Protein AF-G4RKA8-F1 (afdb_monomer_lite)

Radius of gyration: 19.72 Å; chains: 1; bounding box: 40×29×60 Å

Secondary structure (DSSP, 8-state):
--HHHHHHHHHHHHHHHHTT-GGGS-HHHHHHHHHHHHHHHTT-----HHHHHHHHHHHHHHHHHHS-HHHHHHHHHHHHHHHTT----HHHHHHHHHHHHHS-GGGHHHHHHHHHHHHS------

Sequence (126 aa):
MSLAVGLRLVALRARALRLGVWRFVSPTARALIEATILFLRRGGRIKSQTLLAALESAVKEVLQLVAPLRLKAIALGRAVARERGVEVDEERALALGLQILNTPRRWRAIEIGAVLLSIWPLSGKL

Organism: Thermoproteus tenax (strain ATCC 35583 / DSM 2078 / JCM 9277 / NBRC 100435 / Kra 1) (NCBI:txid768679)

Foldseek 3Di:
DQPVVLVVLVVLCVLCVVVVNLVVQDPQLNVLSVVSNVQSVVVHDDPDPVSVVSNVVSSVSSCVSNPPLQVQQLVQLVVVCVVVVHDDDSVLSSVLSVCCVPDDPVCCVPVSVVSCCVVDPPPPDD

pLDDT: mean 85.64, std 13.38, range [38.62, 97.44]

Structure (mmCIF, N/CA/C/O backbone):
data_AF-G4RKA8-F1
#
_entry.id   AF-G4RKA8-F1
#
loop_
_atom_site.group_PDB
_atom_site.id
_atom_site.type_symbol
_atom_site.label_atom_id
_atom_site.label_alt_id
_atom_site.label_comp_id
_atom_site.label_asym_id
_atom_site.label_entity_id
_atom_site.label_seq_id
_atom_site.pdbx_PDB_ins_code
_atom_site.Cartn_x
_atom_site.Cartn_y
_atom_site.Cartn_z
_atom_site.occupancy
_atom_site.B_iso_or_equiv
_atom_site.auth_seq_id
_atom_site.auth_comp_id
_atom_site.auth_asym_id
_atom_site.auth_atom_id
_atom_site.pdbx_PDB_model_num
ATOM 1 N N . MET A 1 1 ? -15.966 13.147 9.714 1.00 55.41 1 MET A N 1
ATOM 2 C CA . MET A 1 1 ? -15.566 12.104 8.738 1.00 55.41 1 MET A CA 1
ATOM 3 C C . MET A 1 1 ? -15.172 10.777 9.425 1.00 55.41 1 MET A C 1
ATOM 5 O O . MET A 1 1 ? -14.038 10.354 9.265 1.00 55.41 1 MET A O 1
ATOM 9 N N . SER A 1 2 ? -16.033 10.095 10.203 1.00 59.47 2 SER A N 1
ATOM 10 C CA . SER A 1 2 ? -15.550 8.963 11.042 1.00 59.47 2 SER A CA 1
ATOM 11 C C . SER A 1 2 ? -15.896 7.549 10.552 1.00 59.47 2 SER A C 1
ATOM 13 O O . SER A 1 2 ? -15.001 6.712 10.485 1.00 59.47 2 SER A O 1
ATOM 15 N N . LEU A 1 3 ? -17.140 7.255 10.156 1.00 61.84 3 LEU A N 1
ATOM 16 C CA . LEU A 1 3 ? -17.544 5.866 9.861 1.00 61.84 3 LEU A CA 1
ATOM 17 C C . LEU A 1 3 ? -17.048 5.346 8.503 1.00 61.84 3 LEU A C 1
ATOM 19 O O . LEU A 1 3 ? -16.524 4.237 8.417 1.00 61.84 3 LEU A O 1
ATOM 23 N N . ALA A 1 4 ? -17.138 6.165 7.450 1.00 72.88 4 ALA A N 1
ATOM 24 C CA . ALA A 1 4 ?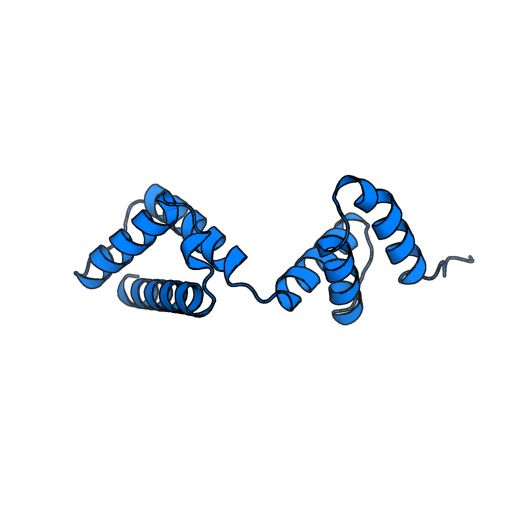 -16.685 5.781 6.110 1.00 72.88 4 ALA A CA 1
ATOM 25 C C . ALA A 1 4 ? -15.171 5.496 6.058 1.00 72.88 4 ALA A C 1
ATOM 27 O O . ALA A 1 4 ? -14.727 4.594 5.352 1.00 72.88 4 ALA A O 1
ATOM 28 N N . VAL A 1 5 ? -14.376 6.234 6.840 1.00 76.19 5 VAL A N 1
ATOM 29 C CA . VAL A 1 5 ? -12.927 6.012 6.961 1.00 76.19 5 VAL A CA 1
ATOM 30 C C . VAL A 1 5 ? -12.644 4.705 7.705 1.00 76.19 5 VAL A C 1
ATOM 32 O O . VAL A 1 5 ? -11.836 3.906 7.239 1.00 76.19 5 VAL A O 1
ATOM 35 N N . GLY A 1 6 ? -13.362 4.434 8.801 1.00 78.12 6 GLY A N 1
ATOM 36 C CA . GLY A 1 6 ? -13.236 3.176 9.542 1.00 78.12 6 GLY A CA 1
ATOM 37 C C . GLY A 1 6 ? -13.538 1.946 8.680 1.00 78.12 6 GLY A C 1
ATOM 38 O O . GLY A 1 6 ? -12.761 0.994 8.673 1.00 78.12 6 GLY A O 1
ATOM 39 N N . LEU A 1 7 ? -14.611 1.989 7.884 1.00 83.12 7 LEU A N 1
ATOM 40 C CA . LEU A 1 7 ? -14.976 0.913 6.951 1.00 83.12 7 LEU A CA 1
ATOM 41 C C . LEU A 1 7 ? -13.901 0.678 5.878 1.00 83.12 7 LEU A C 1
ATOM 43 O O . LEU A 1 7 ? -13.564 -0.470 5.583 1.00 83.12 7 LEU A O 1
ATOM 47 N N . ARG A 1 8 ? -13.306 1.749 5.340 1.00 90.44 8 ARG A N 1
ATOM 48 C CA . ARG A 1 8 ? -12.208 1.657 4.361 1.00 90.44 8 ARG A CA 1
ATOM 49 C C . ARG A 1 8 ? -10.958 1.008 4.955 1.00 90.44 8 ARG A C 1
ATOM 51 O O . ARG A 1 8 ? -10.359 0.156 4.303 1.00 90.44 8 ARG A O 1
ATOM 58 N N . LEU A 1 9 ? -10.591 1.353 6.190 1.00 93.00 9 LEU A N 1
ATOM 59 C CA . LEU A 1 9 ? -9.449 0.743 6.881 1.00 93.00 9 LEU A CA 1
ATOM 60 C C . LEU A 1 9 ? -9.675 -0.749 7.15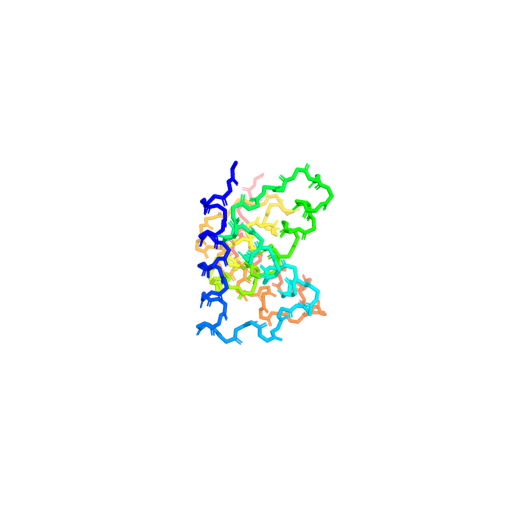5 1.00 93.00 9 LEU A C 1
ATOM 62 O O . LEU A 1 9 ? -8.775 -1.558 6.929 1.00 93.00 9 LEU A O 1
ATOM 66 N N . VAL A 1 10 ? -10.887 -1.130 7.570 1.00 95.12 10 VAL A N 1
ATOM 67 C CA . VAL A 1 10 ? -11.263 -2.541 7.755 1.00 95.12 10 VAL A CA 1
ATOM 68 C C . VAL A 1 10 ? -11.148 -3.314 6.438 1.00 95.12 10 VAL A C 1
ATOM 70 O O . VAL A 1 10 ? -10.557 -4.394 6.413 1.00 95.12 10 VAL A O 1
ATOM 73 N N . ALA A 1 11 ? -11.651 -2.757 5.333 1.00 94.44 11 ALA A N 1
ATOM 74 C CA . ALA A 1 11 ? -11.561 -3.384 4.015 1.00 94.44 11 ALA A CA 1
ATOM 75 C C . ALA A 1 11 ? -10.108 -3.522 3.526 1.00 94.44 11 ALA A C 1
ATOM 77 O O . ALA A 1 11 ? -9.731 -4.572 2.996 1.00 94.44 11 ALA A O 1
ATOM 78 N N . LEU A 1 12 ? -9.281 -2.493 3.739 1.00 94.38 12 LEU A N 1
ATOM 79 C CA . LEU A 1 12 ? -7.858 -2.510 3.402 1.00 94.38 12 LEU A CA 1
ATOM 80 C C . LEU A 1 12 ? -7.118 -3.608 4.175 1.00 94.38 12 LEU A C 1
ATOM 82 O O . LEU A 1 12 ? -6.415 -4.417 3.566 1.00 94.38 12 LEU A O 1
ATOM 86 N N . ARG A 1 13 ? -7.344 -3.695 5.493 1.00 95.62 13 ARG A N 1
ATOM 87 C CA . ARG A 1 13 ? -6.795 -4.754 6.350 1.00 95.62 13 ARG A CA 1
ATOM 88 C C . ARG A 1 13 ? -7.229 -6.140 5.869 1.00 95.62 13 ARG A C 1
ATOM 90 O O . ARG A 1 13 ? -6.386 -7.010 5.669 1.00 95.62 13 ARG A O 1
ATOM 97 N N . ALA A 1 14 ? -8.525 -6.349 5.635 1.00 95.56 14 ALA A N 1
ATOM 98 C CA . ALA A 1 14 ? -9.051 -7.634 5.172 1.00 95.56 14 ALA A CA 1
ATOM 99 C C . ALA A 1 14 ? -8.447 -8.056 3.823 1.00 95.56 14 ALA A C 1
ATOM 101 O O . ALA A 1 14 ? -8.135 -9.227 3.606 1.00 95.56 14 ALA A O 1
ATOM 102 N N . ARG A 1 15 ? -8.243 -7.106 2.905 1.00 93.81 15 ARG A N 1
ATOM 103 C CA . ARG A 1 15 ? -7.582 -7.370 1.623 1.00 93.81 15 ARG A CA 1
ATOM 104 C C . ARG A 1 15 ? -6.111 -7.749 1.805 1.00 93.81 15 ARG A C 1
ATOM 106 O O . ARG A 1 15 ? -5.675 -8.723 1.201 1.00 93.81 15 ARG A O 1
ATOM 113 N N . ALA A 1 16 ? -5.373 -7.036 2.651 1.00 94.69 16 ALA A N 1
ATOM 114 C CA . ALA A 1 16 ? -3.977 -7.355 2.944 1.00 94.69 16 ALA A CA 1
ATOM 115 C C . ALA A 1 16 ? -3.807 -8.739 3.593 1.00 94.69 16 ALA A C 1
ATOM 117 O O . ALA A 1 16 ? -2.864 -9.459 3.264 1.00 94.69 16 ALA A O 1
ATOM 118 N N . LEU A 1 17 ? -4.736 -9.132 4.470 1.00 95.56 17 LEU A N 1
ATOM 119 C CA . LEU A 1 17 ? -4.771 -10.469 5.068 1.00 95.56 17 LEU A CA 1
ATOM 120 C C . LEU A 1 17 ? -5.050 -11.554 4.022 1.00 95.56 17 LEU A C 1
ATOM 122 O O . LEU A 1 17 ? -4.310 -12.530 3.965 1.00 95.56 17 LEU A O 1
ATOM 126 N N . ARG A 1 18 ? -6.049 -11.362 3.148 1.00 95.06 18 ARG A N 1
ATOM 127 C CA . ARG A 1 18 ? -6.373 -12.322 2.073 1.00 95.06 18 ARG A CA 1
ATOM 128 C C . ARG A 1 18 ? -5.222 -12.549 1.098 1.00 95.06 18 ARG A C 1
ATOM 130 O O . ARG A 1 18 ? -5.051 -13.655 0.610 1.00 95.06 18 ARG A O 1
ATOM 137 N N . LEU A 1 19 ? -4.436 -11.511 0.823 1.00 91.38 19 LEU A N 1
ATOM 138 C CA . LEU A 1 19 ? -3.258 -11.609 -0.040 1.00 91.38 19 LEU A CA 1
ATOM 139 C C . LEU A 1 19 ? -2.012 -12.132 0.697 1.00 91.38 19 LEU A C 1
ATOM 141 O O . LEU A 1 19 ? -0.952 -12.242 0.090 1.00 91.38 19 LEU A O 1
ATOM 145 N N . GLY A 1 20 ? -2.095 -12.401 2.006 1.00 91.31 20 GLY A N 1
ATOM 146 C CA . GLY A 1 20 ? -0.955 -12.841 2.815 1.00 91.31 20 GLY A CA 1
ATOM 147 C C . GLY A 1 20 ? 0.143 -11.784 2.978 1.00 91.31 20 GLY A C 1
ATOM 148 O O . GLY A 1 20 ? 1.233 -12.094 3.460 1.00 91.31 20 GLY A O 1
ATOM 149 N N . VAL A 1 21 ? -0.123 -10.530 2.595 1.00 94.12 21 VAL A N 1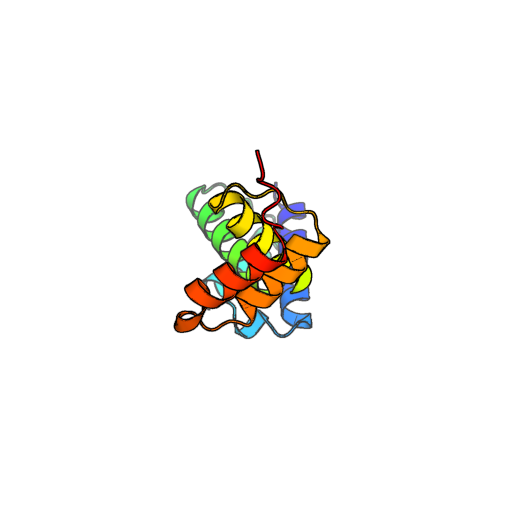
ATOM 150 C CA . VAL A 1 21 ? 0.872 -9.448 2.614 1.00 94.12 21 VAL A CA 1
ATOM 151 C C . VAL A 1 21 ? 0.906 -8.684 3.932 1.00 94.12 21 VAL A C 1
ATOM 153 O O . VAL A 1 21 ? 1.847 -7.937 4.178 1.00 94.12 21 VAL A O 1
ATOM 156 N N . TRP A 1 22 ? -0.075 -8.900 4.816 1.00 95.06 22 TRP A N 1
ATOM 157 C CA . TRP A 1 22 ? -0.142 -8.231 6.121 1.00 95.06 22 TRP A CA 1
ATOM 158 C C . TRP A 1 22 ? 1.122 -8.431 6.971 1.00 95.06 22 TRP A C 1
ATOM 160 O O . TRP A 1 22 ? 1.525 -7.525 7.691 1.00 95.06 22 TRP A O 1
ATOM 170 N N . ARG A 1 23 ? 1.794 -9.584 6.846 1.00 93.25 23 ARG A N 1
ATOM 171 C CA . ARG A 1 23 ? 3.060 -9.874 7.545 1.00 93.25 23 ARG A CA 1
ATOM 172 C C . ARG A 1 23 ? 4.237 -8.996 7.105 1.00 93.25 23 ARG A C 1
ATOM 174 O O . ARG A 1 23 ? 5.194 -8.875 7.859 1.00 93.25 23 ARG A O 1
ATOM 181 N N . PHE A 1 24 ? 4.170 -8.411 5.909 1.00 94.25 24 PHE A N 1
ATOM 182 C CA . PHE A 1 24 ? 5.214 -7.541 5.359 1.00 94.25 24 PHE A CA 1
ATOM 183 C C . PHE A 1 24 ? 4.989 -6.061 5.685 1.00 94.25 24 PHE A C 1
ATOM 185 O O . PHE A 1 24 ? 5.853 -5.243 5.396 1.00 94.25 24 PHE A O 1
ATOM 192 N N . VAL A 1 25 ? 3.844 -5.720 6.285 1.00 95.81 25 VAL A N 1
ATOM 193 C CA . VAL A 1 25 ? 3.561 -4.365 6.767 1.00 95.81 25 VAL A CA 1
ATOM 194 C C . VAL A 1 25 ? 4.353 -4.117 8.053 1.00 95.81 25 VAL A C 1
ATOM 196 O O . VAL A 1 25 ? 4.371 -4.956 8.967 1.00 95.81 25 VAL A O 1
ATOM 199 N N . SER A 1 26 ? 4.967 -2.944 8.157 1.00 96.75 26 SER A N 1
ATOM 200 C CA . SER A 1 26 ? 5.743 -2.497 9.303 1.00 96.75 26 SER A CA 1
ATOM 201 C C . SER A 1 26 ? 4.933 -2.630 10.604 1.00 96.75 26 SER A C 1
ATOM 203 O O . SER A 1 26 ? 3.717 -2.395 10.617 1.00 96.75 26 SER A O 1
ATOM 205 N N . PRO A 1 27 ? 5.558 -3.043 11.726 1.00 97.00 27 PRO A N 1
ATOM 206 C CA . PRO A 1 27 ? 4.852 -3.196 13.000 1.00 97.00 27 PRO A CA 1
ATOM 207 C C . PRO A 1 27 ? 4.103 -1.925 13.422 1.00 97.00 27 PRO A C 1
ATOM 209 O O . PRO A 1 27 ? 2.956 -2.002 13.858 1.00 97.00 27 PRO A O 1
ATOM 212 N N . THR A 1 28 ? 4.718 -0.758 13.214 1.00 97.00 28 THR A N 1
ATOM 213 C CA . THR A 1 28 ? 4.139 0.552 13.533 1.00 97.00 28 THR A CA 1
ATOM 214 C C . THR A 1 28 ? 2.889 0.843 12.706 1.00 97.00 28 THR A C 1
ATOM 216 O O . THR A 1 28 ? 1.862 1.216 13.273 1.00 97.00 28 THR A O 1
ATOM 219 N N . ALA A 1 29 ? 2.927 0.623 11.386 1.00 96.50 29 ALA A N 1
ATOM 220 C CA . ALA A 1 29 ? 1.762 0.829 10.527 1.00 96.50 29 ALA A CA 1
ATOM 221 C C . ALA A 1 29 ? 0.615 -0.125 10.886 1.00 96.50 29 ALA A C 1
ATOM 223 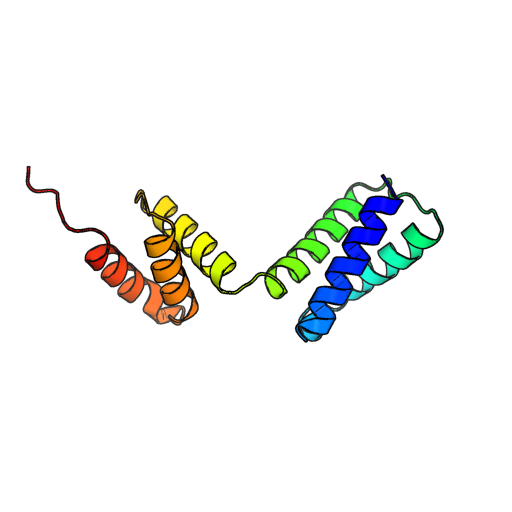O O . ALA A 1 29 ? -0.539 0.302 10.961 1.00 96.50 29 ALA A O 1
ATOM 224 N N . ARG A 1 30 ? 0.922 -1.397 11.185 1.00 96.94 30 ARG A N 1
ATOM 225 C CA . ARG A 1 30 ? -0.079 -2.367 11.660 1.00 96.94 30 ARG A CA 1
ATOM 226 C C . ARG A 1 30 ? -0.753 -1.889 12.940 1.00 96.94 30 ARG A C 1
ATOM 228 O O . ARG A 1 30 ? -1.979 -1.819 12.982 1.00 96.94 30 ARG A O 1
ATOM 235 N N . ALA A 1 31 ? 0.035 -1.528 13.951 1.00 97.44 31 ALA A N 1
ATOM 236 C CA . ALA A 1 31 ? -0.482 -1.065 15.234 1.00 97.44 31 ALA A CA 1
ATOM 237 C C . ALA A 1 31 ? -1.352 0.191 15.076 1.00 97.44 31 ALA A C 1
ATOM 239 O O . ALA A 1 31 ? -2.451 0.253 15.627 1.00 97.44 31 ALA A O 1
ATOM 240 N N . LEU A 1 32 ? -0.902 1.158 14.270 1.00 96.88 32 LEU A N 1
ATOM 241 C CA . LEU A 1 32 ? -1.637 2.394 14.015 1.00 96.88 32 LEU A CA 1
ATOM 242 C C . LEU A 1 32 ? -2.984 2.136 13.330 1.00 96.88 32 LEU A C 1
ATOM 244 O O . LEU A 1 32 ? -3.998 2.705 13.738 1.00 96.88 32 LEU A O 1
ATOM 248 N N . ILE A 1 33 ? -3.021 1.265 12.319 1.00 96.19 33 ILE A N 1
ATOM 249 C CA . ILE A 1 33 ? -4.262 0.905 11.620 1.00 96.19 33 ILE A CA 1
ATOM 250 C C . ILE A 1 33 ? -5.227 0.186 12.567 1.00 96.19 33 ILE A C 1
ATOM 252 O O . ILE A 1 33 ? -6.401 0.551 12.622 1.00 96.19 33 ILE A O 1
ATOM 256 N N . GLU A 1 34 ? -4.752 -0.793 13.340 1.00 95.94 34 GLU A N 1
ATOM 257 C CA . GLU A 1 34 ? -5.579 -1.541 14.299 1.00 95.94 34 GLU A CA 1
ATOM 258 C C . GLU A 1 34 ? -6.171 -0.630 15.379 1.00 95.94 34 GLU A C 1
ATOM 260 O O . GLU A 1 34 ? -7.386 -0.627 15.607 1.00 95.94 34 GLU A O 1
ATOM 265 N N . ALA A 1 35 ? -5.332 0.206 15.996 1.00 96.50 35 ALA A N 1
ATOM 266 C CA . ALA A 1 35 ? -5.759 1.172 17.000 1.00 96.50 35 ALA A CA 1
ATOM 267 C C . ALA A 1 35 ? -6.762 2.178 16.419 1.00 96.50 35 ALA A C 1
ATOM 269 O O . ALA A 1 35 ? -7.773 2.488 17.051 1.00 96.50 35 ALA A O 1
ATOM 270 N N . THR A 1 36 ? -6.532 2.641 15.187 1.00 95.69 36 THR A N 1
ATOM 271 C CA . THR A 1 36 ? -7.440 3.565 14.498 1.00 95.69 36 THR A CA 1
ATOM 272 C C . THR A 1 36 ? -8.789 2.917 14.198 1.00 95.69 36 THR A C 1
ATOM 274 O O . THR A 1 36 ? -9.827 3.536 14.434 1.00 95.69 36 THR A O 1
ATOM 277 N N . ILE A 1 37 ? -8.812 1.668 13.721 1.00 94.69 37 ILE A N 1
ATOM 278 C CA . ILE A 1 37 ? -10.056 0.916 13.504 1.00 94.69 37 ILE A CA 1
ATOM 279 C C . ILE A 1 37 ? -10.840 0.821 14.815 1.00 94.69 37 ILE A C 1
ATOM 281 O O . ILE A 1 37 ? -12.037 1.115 14.831 1.00 94.69 37 ILE A O 1
ATOM 285 N N . LEU A 1 38 ? -10.177 0.450 15.915 1.00 94.50 38 LEU A N 1
ATOM 286 C CA . LEU A 1 38 ? -10.809 0.350 17.229 1.00 94.50 38 LEU A CA 1
ATOM 287 C C . LEU A 1 38 ? -11.366 1.703 17.699 1.00 94.50 38 LEU A C 1
ATOM 289 O O . LEU A 1 38 ? -12.512 1.775 18.144 1.00 94.50 38 LEU A O 1
ATOM 293 N N . PHE A 1 39 ? -10.587 2.776 17.563 1.00 94.19 39 PHE A N 1
ATOM 294 C CA . PHE A 1 39 ? -10.978 4.127 17.962 1.00 94.19 39 PHE A CA 1
ATOM 295 C C . PHE A 1 39 ? -12.191 4.641 17.175 1.00 94.19 39 PHE A C 1
ATOM 297 O O . PHE A 1 39 ? -13.155 5.130 17.765 1.00 94.19 39 PHE A O 1
ATOM 304 N N . LEU A 1 40 ? -12.185 4.483 15.848 1.00 91.94 40 LEU A N 1
ATOM 305 C CA . LEU A 1 40 ? -13.288 4.918 14.987 1.00 91.94 40 LEU A CA 1
ATOM 306 C C . LEU A 1 40 ? -14.555 4.081 15.207 1.00 91.94 40 LEU A C 1
ATOM 308 O O . LEU A 1 40 ? -15.654 4.633 15.183 1.00 91.94 40 LEU A O 1
ATOM 312 N N . ARG A 1 41 ? -14.422 2.773 15.476 1.00 89.94 41 ARG A N 1
ATOM 313 C CA . ARG A 1 41 ? -15.556 1.896 15.828 1.00 89.94 41 ARG A CA 1
ATOM 314 C C . ARG A 1 41 ? -16.263 2.330 17.109 1.00 89.94 41 ARG A C 1
ATOM 316 O O . ARG A 1 41 ? -17.472 2.171 17.204 1.00 89.94 41 ARG A O 1
ATOM 323 N N . ARG A 1 42 ? -15.535 2.918 18.062 1.00 92.12 42 ARG A N 1
ATOM 324 C CA . ARG A 1 42 ? -16.094 3.489 19.301 1.00 92.12 42 ARG A CA 1
ATOM 325 C C . ARG A 1 42 ? -16.717 4.882 19.112 1.00 92.12 42 ARG A C 1
ATOM 327 O O . ARG A 1 42 ? -17.056 5.532 20.091 1.00 92.12 42 ARG A O 1
ATOM 334 N N . GLY A 1 43 ? -16.842 5.368 17.874 1.00 89.69 43 GLY A N 1
ATOM 335 C CA . GLY A 1 43 ? -17.371 6.703 17.572 1.00 89.69 43 GLY A CA 1
ATOM 336 C C . GLY A 1 43 ? -16.330 7.825 17.640 1.00 89.69 43 GLY A C 1
ATOM 337 O O . GLY A 1 43 ? -16.681 8.998 17.494 1.00 89.69 43 GLY A O 1
ATOM 338 N N . GLY A 1 44 ? -15.049 7.482 17.815 1.00 90.25 44 GLY A N 1
ATOM 339 C CA . GLY A 1 44 ? -13.949 8.436 17.864 1.00 90.25 44 GLY A CA 1
ATOM 340 C C . GLY A 1 44 ? -13.832 9.286 16.595 1.00 90.25 44 GLY A C 1
ATOM 341 O O . GLY A 1 44 ? -14.196 8.878 15.487 1.00 90.25 44 GLY A O 1
ATOM 342 N N . ARG A 1 45 ? -13.304 10.503 16.753 1.00 90.81 45 ARG A N 1
ATOM 343 C CA . ARG A 1 45 ? -13.017 11.430 15.651 1.00 90.81 45 ARG A CA 1
ATOM 344 C C . ARG A 1 45 ? -11.578 11.905 15.758 1.00 90.81 45 ARG A C 1
ATOM 346 O O . ARG A 1 45 ? -11.183 12.455 16.781 1.00 90.81 45 ARG A O 1
ATOM 353 N N . ILE A 1 46 ? -10.806 11.700 14.696 1.00 89.31 46 ILE A N 1
ATOM 354 C CA . ILE A 1 46 ? -9.428 12.183 14.626 1.00 89.31 4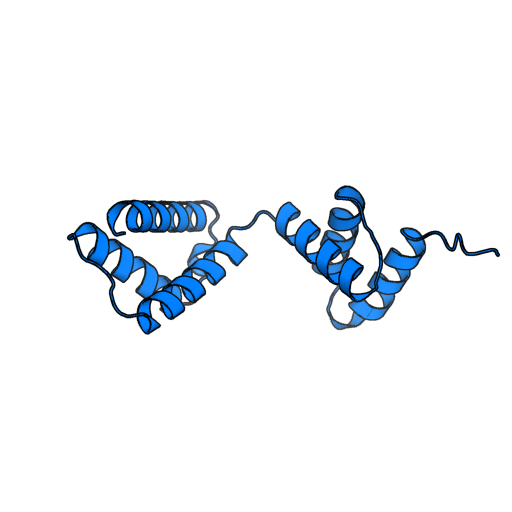6 ILE A CA 1
ATOM 355 C C . ILE A 1 46 ? -9.460 13.661 14.237 1.00 89.31 46 ILE A C 1
ATOM 357 O O . ILE A 1 46 ? -9.984 14.005 13.181 1.00 89.31 46 ILE A O 1
ATOM 361 N N . LYS A 1 47 ? -8.918 14.519 15.106 1.00 90.38 47 LYS A N 1
ATOM 362 C CA . LYS A 1 47 ? -8.715 15.955 14.840 1.00 90.38 47 LYS A CA 1
ATOM 363 C C . LYS A 1 47 ? -7.243 16.319 14.620 1.00 90.38 47 LYS A C 1
ATOM 365 O O . LYS A 1 47 ? -6.957 17.359 14.047 1.00 90.38 47 LYS A O 1
ATOM 370 N N . SER A 1 48 ? -6.321 15.480 15.095 1.00 93.31 48 SER A N 1
ATOM 371 C CA . SER A 1 48 ? -4.883 15.732 14.978 1.00 93.31 48 SER A CA 1
ATOM 372 C C . SER A 1 48 ? -4.414 15.538 13.539 1.00 93.31 48 SER A C 1
ATOM 374 O O . SER A 1 48 ? -4.525 14.440 12.991 1.00 93.31 48 SER A O 1
ATOM 376 N N . GLN A 1 49 ? -3.848 16.594 12.956 1.00 93.25 49 GLN A N 1
ATOM 377 C CA . GLN A 1 49 ? -3.302 16.559 11.602 1.00 93.25 49 GLN A CA 1
ATOM 378 C C . GLN A 1 49 ? -2.077 15.642 11.503 1.00 93.25 49 GLN A C 1
ATOM 380 O O . GLN A 1 49 ? -1.949 14.878 10.550 1.00 93.25 49 GLN A O 1
ATOM 385 N N . THR A 1 50 ? -1.214 15.647 12.521 1.00 95.44 50 THR A N 1
ATOM 386 C CA . THR A 1 50 ? -0.039 14.766 12.589 1.00 95.44 50 THR A CA 1
ATOM 387 C C . THR A 1 50 ? -0.448 13.295 12.593 1.00 95.44 50 THR A C 1
ATOM 389 O O . THR A 1 50 ? 0.161 12.475 11.908 1.00 95.44 50 THR A O 1
ATOM 392 N N . LEU A 1 51 ? -1.525 12.959 13.312 1.00 93.19 51 LEU A N 1
ATOM 393 C CA . LEU A 1 51 ? -2.052 11.596 13.333 1.00 93.19 51 LEU A CA 1
ATOM 394 C C . LEU A 1 51 ? -2.624 11.187 11.970 1.00 93.19 51 LEU A C 1
ATOM 396 O O . LEU A 1 51 ? -2.439 10.047 11.550 1.00 93.19 51 LEU A O 1
ATOM 400 N N . LEU A 1 52 ? -3.286 12.109 11.266 1.00 93.81 52 LEU A N 1
ATOM 401 C CA . LEU A 1 52 ? -3.776 11.855 9.910 1.00 93.81 52 LEU A CA 1
ATOM 402 C C . LEU A 1 52 ? -2.626 11.596 8.930 1.00 93.81 52 LEU A C 1
ATOM 404 O O . LEU A 1 52 ? -2.705 10.631 8.177 1.00 93.81 52 LEU A O 1
ATOM 408 N N . ALA A 1 53 ? -1.544 12.376 8.986 1.00 94.31 53 ALA A N 1
ATOM 409 C CA . ALA A 1 53 ? -0.370 12.174 8.131 1.00 94.31 53 ALA A CA 1
ATOM 410 C C . ALA A 1 53 ? 0.334 10.829 8.403 1.00 94.31 53 ALA A C 1
ATOM 412 O O . ALA A 1 53 ? 0.729 10.113 7.475 1.00 94.31 53 ALA A O 1
ATOM 413 N N . ALA A 1 54 ? 0.447 10.442 9.678 1.00 96.06 54 ALA A N 1
ATOM 414 C CA . ALA A 1 54 ? 0.978 9.135 10.059 1.00 96.06 54 ALA A CA 1
ATOM 415 C C . ALA A 1 54 ? 0.082 7.992 9.549 1.00 96.06 54 ALA A C 1
ATOM 417 O O . ALA A 1 54 ? 0.577 6.998 9.012 1.00 96.06 54 ALA A O 1
ATOM 418 N N . LEU A 1 55 ? -1.242 8.146 9.665 1.00 95.19 55 LEU A N 1
ATOM 419 C CA . LEU A 1 55 ? -2.210 7.165 9.179 1.00 95.19 55 LEU A CA 1
ATOM 420 C C . LEU A 1 55 ? -2.182 7.047 7.652 1.00 95.19 55 LEU A C 1
ATOM 422 O O . LEU A 1 55 ? -2.237 5.938 7.128 1.00 95.19 55 LEU A O 1
ATOM 426 N N . GLU A 1 56 ? -2.070 8.163 6.935 1.00 94.94 56 GLU A N 1
ATOM 427 C CA . GLU A 1 56 ? -1.936 8.181 5.479 1.00 94.94 56 GLU A CA 1
ATOM 428 C C . GLU A 1 56 ? -0.682 7.427 5.027 1.00 94.94 56 GLU A C 1
ATOM 430 O O . GLU A 1 56 ? -0.752 6.586 4.129 1.00 94.94 56 GLU A O 1
ATOM 435 N N . SER A 1 57 ? 0.444 7.649 5.707 1.00 95.88 57 SER A N 1
ATOM 436 C CA . SER A 1 57 ? 1.692 6.929 5.439 1.00 95.88 57 SER A CA 1
ATOM 437 C C . SER A 1 57 ? 1.537 5.419 5.661 1.00 95.88 57 SER A C 1
ATOM 439 O O . SER A 1 57 ? 1.920 4.628 4.798 1.00 95.88 57 SER A O 1
ATOM 441 N N . ALA A 1 58 ? 0.892 5.012 6.760 1.00 96.50 58 ALA A N 1
ATOM 442 C CA . ALA A 1 58 ? 0.602 3.605 7.043 1.00 96.50 58 ALA A CA 1
ATOM 443 C C . ALA A 1 58 ? -0.328 2.976 5.989 1.00 96.50 58 ALA A C 1
ATOM 445 O O . ALA A 1 58 ? -0.090 1.867 5.513 1.00 96.50 58 ALA A O 1
ATOM 446 N N . VAL A 1 59 ? -1.379 3.689 5.576 1.00 95.62 59 VAL A N 1
ATOM 447 C CA . VAL A 1 59 ? -2.299 3.240 4.520 1.00 95.62 59 VAL A CA 1
ATOM 448 C C . VAL A 1 59 ? -1.570 3.088 3.187 1.00 95.62 59 VAL A C 1
ATOM 450 O O . VAL A 1 59 ? -1.776 2.091 2.492 1.00 95.62 59 VAL A O 1
ATOM 453 N N . LYS A 1 60 ? -0.701 4.038 2.833 1.00 94.81 60 LYS A N 1
ATOM 454 C CA . LYS A 1 60 ? 0.098 4.004 1.604 1.00 94.81 60 LYS A CA 1
ATOM 455 C C . LYS A 1 60 ? 1.008 2.783 1.560 1.00 94.81 60 LYS A C 1
ATOM 457 O O . LYS A 1 60 ? 1.078 2.130 0.522 1.00 94.81 60 LYS A O 1
ATOM 462 N N . GLU A 1 61 ? 1.638 2.436 2.677 1.00 94.62 61 GLU A N 1
ATOM 463 C CA . GLU A 1 61 ? 2.456 1.227 2.800 1.00 94.62 61 GLU A CA 1
ATOM 464 C C . GLU A 1 61 ? 1.639 -0.042 2.496 1.00 94.62 61 GLU A C 1
ATOM 466 O O . GLU A 1 61 ? 2.016 -0.860 1.654 1.00 94.62 61 GLU A O 1
ATOM 471 N N . VAL A 1 62 ? 0.456 -0.180 3.106 1.00 94.94 62 VAL A N 1
ATOM 472 C CA . VAL A 1 62 ? -0.416 -1.340 2.859 1.00 94.94 62 VAL A CA 1
ATOM 473 C C . VAL A 1 62 ? -0.905 -1.365 1.411 1.00 94.94 62 VAL A C 1
ATOM 475 O O . VAL A 1 62 ? -0.907 -2.421 0.779 1.00 94.94 62 VAL A O 1
ATOM 478 N N . LEU A 1 63 ? -1.289 -0.217 0.851 1.00 91.69 63 LEU A N 1
ATOM 479 C CA . LEU A 1 63 ? -1.703 -0.112 -0.549 1.00 91.69 63 LEU A CA 1
ATOM 480 C C . LEU A 1 63 ? -0.577 -0.502 -1.505 1.00 91.69 63 LEU A C 1
ATOM 482 O O . LEU A 1 63 ? -0.836 -1.199 -2.483 1.00 91.69 63 LEU A O 1
ATOM 486 N N . GLN A 1 64 ? 0.668 -0.128 -1.211 1.00 89.44 64 GLN A N 1
ATOM 487 C CA . GLN A 1 64 ? 1.823 -0.561 -1.992 1.00 89.44 64 GLN A CA 1
ATOM 488 C C . GLN A 1 64 ? 1.992 -2.074 -1.960 1.00 89.44 64 GLN A C 1
ATOM 490 O O . GLN A 1 64 ? 2.399 -2.643 -2.961 1.00 89.44 64 GLN A O 1
ATOM 495 N N . LEU A 1 65 ? 1.660 -2.762 -0.874 1.00 89.31 65 LEU A N 1
ATOM 496 C CA . LEU A 1 65 ? 1.738 -4.224 -0.823 1.00 89.31 65 LEU A CA 1
ATOM 497 C C . LEU A 1 65 ? 0.545 -4.901 -1.508 1.00 89.31 65 LEU A C 1
ATOM 499 O O . LEU A 1 65 ? 0.709 -5.923 -2.167 1.00 89.31 65 LEU A O 1
ATOM 503 N N . VAL A 1 66 ? -0.641 -4.308 -1.392 1.00 90.69 66 VAL A N 1
ATOM 504 C CA . VAL A 1 66 ? -1.910 -4.845 -1.904 1.00 90.69 66 VAL A CA 1
ATOM 505 C C . VAL A 1 66 ? -2.139 -4.541 -3.391 1.00 90.69 66 VAL A C 1
ATOM 507 O O . VAL A 1 66 ? -2.963 -5.199 -4.036 1.00 90.69 66 VAL A O 1
ATOM 510 N N . ALA A 1 67 ? -1.445 -3.545 -3.945 1.00 85.88 67 ALA A N 1
ATOM 511 C CA . ALA A 1 67 ? -1.599 -3.141 -5.336 1.00 85.88 67 ALA A CA 1
ATOM 512 C C . ALA A 1 67 ? -1.269 -4.306 -6.294 1.00 85.88 67 ALA A C 1
ATOM 514 O O . ALA A 1 67 ? -0.186 -4.893 -6.184 1.00 85.88 67 ALA A O 1
ATOM 515 N N . PRO A 1 68 ? -2.163 -4.623 -7.255 1.00 84.31 68 PRO A N 1
ATOM 516 C CA . PRO A 1 68 ? -1.898 -5.606 -8.299 1.00 84.31 68 PRO A CA 1
ATOM 517 C C . PRO A 1 68 ? -0.587 -5.308 -9.024 1.00 84.31 68 PRO A C 1
ATOM 519 O O . PRO A 1 68 ? -0.314 -4.153 -9.359 1.00 84.31 68 PRO A O 1
ATOM 522 N N . LEU A 1 69 ? 0.189 -6.354 -9.325 1.00 83.88 69 LEU A N 1
ATOM 523 C CA . LEU A 1 69 ? 1.468 -6.228 -10.029 1.00 83.88 69 LEU A CA 1
ATOM 524 C C . LEU A 1 69 ? 1.326 -5.430 -11.332 1.00 83.88 69 LEU A C 1
ATOM 526 O O . LEU A 1 69 ? 2.129 -4.541 -11.588 1.00 83.88 69 LEU A O 1
ATOM 530 N N . ARG A 1 70 ? 0.252 -5.678 -12.095 1.00 86.06 70 ARG A N 1
ATOM 531 C CA . ARG A 1 70 ? -0.062 -4.949 -13.333 1.00 86.06 70 ARG A CA 1
ATOM 532 C C . ARG A 1 70 ? -0.145 -3.436 -13.111 1.00 86.06 70 ARG A C 1
ATOM 534 O O . ARG A 1 70 ? 0.470 -2.679 -13.849 1.00 86.06 70 ARG A O 1
ATOM 541 N N . LEU A 1 71 ? -0.868 -2.990 -12.081 1.00 89.31 71 LEU A N 1
ATOM 542 C CA . LEU A 1 71 ? -1.012 -1.558 -11.794 1.00 89.31 71 LEU A CA 1
ATOM 543 C C . LEU A 1 71 ? 0.311 -0.936 -11.339 1.00 89.31 71 LEU A C 1
ATOM 545 O O . LEU A 1 71 ? 0.624 0.182 -11.742 1.00 89.31 71 LEU A O 1
ATOM 549 N N . LYS A 1 72 ? 1.113 -1.669 -10.554 1.00 86.25 72 LYS A N 1
ATOM 550 C CA . LYS A 1 72 ? 2.468 -1.230 -10.186 1.00 86.25 72 LYS A CA 1
ATOM 551 C C . LYS A 1 72 ? 3.357 -1.071 -11.411 1.00 86.25 72 LYS A C 1
ATOM 553 O O . LYS A 1 72 ? 4.034 -0.058 -11.530 1.00 86.25 72 LYS A O 1
ATOM 558 N N . ALA A 1 73 ? 3.337 -2.056 -12.304 1.00 90.19 73 ALA A N 1
ATOM 559 C CA . ALA A 1 73 ? 4.106 -2.036 -13.534 1.00 90.19 73 ALA A CA 1
ATOM 560 C C . ALA A 1 73 ? 3.697 -0.844 -14.410 1.00 90.19 73 ALA A C 1
ATOM 562 O O . ALA A 1 73 ? 4.542 -0.013 -14.713 1.00 90.19 73 ALA A O 1
ATOM 563 N N . ILE A 1 74 ? 2.406 -0.666 -14.708 1.00 93.12 74 ILE A N 1
ATOM 564 C CA . ILE A 1 74 ? 1.927 0.477 -15.509 1.00 93.12 74 ILE A CA 1
ATOM 565 C C . ILE A 1 74 ? 2.365 1.813 -14.897 1.00 93.12 74 ILE A C 1
ATOM 567 O O . ILE A 1 74 ? 2.874 2.682 -15.604 1.00 93.12 74 ILE A O 1
ATOM 571 N N . ALA A 1 75 ? 2.191 1.988 -13.583 1.00 92.06 75 ALA A N 1
ATOM 572 C CA . ALA A 1 75 ? 2.585 3.220 -12.903 1.00 92.06 75 ALA A CA 1
ATOM 573 C C . ALA A 1 75 ? 4.097 3.474 -13.002 1.00 92.06 75 ALA A C 1
ATOM 575 O O . ALA A 1 75 ? 4.515 4.599 -13.278 1.00 92.06 75 ALA A O 1
ATOM 576 N N . LEU A 1 76 ? 4.906 2.429 -12.818 1.00 90.38 76 LEU A N 1
ATOM 577 C CA . LEU A 1 76 ? 6.360 2.499 -12.907 1.00 90.38 76 LEU A CA 1
ATOM 578 C C . LEU A 1 76 ? 6.832 2.803 -14.333 1.00 90.38 76 LEU A C 1
ATOM 580 O O . LEU A 1 76 ? 7.674 3.676 -14.518 1.00 90.38 76 LEU A O 1
ATOM 584 N N . GLY A 1 77 ? 6.255 2.141 -15.338 1.00 91.44 77 GLY A N 1
ATOM 585 C CA . GLY A 1 77 ? 6.564 2.392 -16.742 1.00 91.44 77 GLY A CA 1
ATOM 586 C C . GLY A 1 77 ? 6.202 3.812 -17.167 1.00 91.44 77 GLY A C 1
ATOM 587 O O . GLY A 1 77 ? 7.031 4.495 -17.758 1.00 91.44 77 GLY A O 1
ATOM 588 N N . ARG A 1 78 ? 5.020 4.319 -16.785 1.00 94.00 78 ARG A N 1
ATOM 589 C CA . ARG A 1 78 ? 4.638 5.721 -17.048 1.00 94.00 78 ARG A CA 1
ATOM 590 C C . ARG A 1 78 ? 5.570 6.721 -16.371 1.00 94.00 78 ARG A C 1
ATOM 592 O O . ARG A 1 78 ? 5.877 7.749 -16.964 1.00 94.00 78 ARG A O 1
ATOM 599 N N . ALA A 1 79 ? 5.998 6.448 -15.137 1.00 92.25 79 ALA A N 1
ATOM 600 C CA . ALA A 1 79 ? 6.921 7.323 -14.419 1.00 92.25 79 ALA A CA 1
ATOM 601 C C . ALA A 1 79 ? 8.275 7.414 -15.138 1.00 92.25 79 ALA A C 1
ATOM 603 O O . ALA A 1 79 ? 8.729 8.515 -15.434 1.00 92.25 79 ALA A O 1
ATOM 604 N N . VAL A 1 80 ? 8.860 6.270 -15.503 1.00 89.00 80 VAL A N 1
ATOM 605 C CA . VAL A 1 80 ? 10.148 6.221 -16.213 1.00 89.00 80 VAL A CA 1
ATOM 606 C C . VAL A 1 80 ? 10.055 6.809 -17.620 1.00 89.00 80 VAL A C 1
ATOM 608 O O . VAL A 1 80 ? 10.967 7.513 -18.046 1.00 89.00 80 VAL A O 1
ATOM 611 N N . ALA A 1 81 ? 8.959 6.561 -18.340 1.00 88.75 81 ALA A N 1
ATOM 612 C CA . ALA A 1 81 ? 8.734 7.158 -19.653 1.00 88.75 81 ALA A CA 1
ATOM 613 C C . ALA A 1 81 ? 8.648 8.690 -19.560 1.00 88.75 81 ALA A C 1
ATOM 615 O O . ALA A 1 81 ? 9.323 9.391 -20.312 1.00 88.75 81 ALA A O 1
ATOM 616 N N . ARG A 1 82 ? 7.918 9.214 -18.563 1.00 89.62 82 ARG A N 1
ATOM 617 C CA . ARG A 1 82 ? 7.814 10.658 -18.309 1.00 89.62 82 ARG A CA 1
ATOM 618 C C . ARG A 1 82 ? 9.158 11.289 -17.955 1.00 89.62 82 ARG A C 1
ATOM 620 O O . ARG A 1 82 ? 9.475 12.341 -18.495 1.00 89.62 82 ARG A O 1
ATOM 627 N N . GLU A 1 83 ? 9.950 10.658 -17.088 1.00 87.62 83 GLU A N 1
ATOM 628 C CA . GLU A 1 83 ? 11.305 11.127 -16.743 1.00 87.62 83 GLU A CA 1
ATOM 629 C C . GLU A 1 83 ? 12.218 11.243 -17.971 1.00 87.62 83 GLU A C 1
ATOM 631 O O . GLU A 1 83 ? 13.164 12.025 -17.966 1.00 87.62 83 GLU A O 1
ATOM 636 N N . ARG A 1 84 ? 11.925 10.485 -19.032 1.00 83.81 84 ARG A N 1
ATOM 637 C CA . ARG A 1 84 ? 12.680 10.481 -20.288 1.00 83.81 84 ARG A CA 1
ATOM 638 C C . ARG A 1 84 ? 11.978 11.200 -21.441 1.00 83.81 84 ARG A C 1
ATOM 640 O O . ARG A 1 84 ? 12.459 11.119 -22.565 1.00 83.81 84 ARG A O 1
ATOM 647 N N . GLY A 1 85 ? 10.872 11.898 -21.178 1.00 86.25 85 GLY A N 1
ATOM 648 C CA . GLY A 1 85 ? 10.144 12.674 -22.187 1.00 86.25 85 GLY A CA 1
ATOM 649 C C . GLY A 1 85 ? 9.442 11.832 -23.259 1.00 86.25 85 GLY A C 1
ATOM 650 O O . GLY A 1 85 ? 9.195 12.329 -24.351 1.00 86.25 85 GLY A O 1
ATOM 651 N N . VAL A 1 86 ? 9.136 10.567 -22.966 1.00 86.00 86 VAL A N 1
ATOM 652 C CA . VAL A 1 86 ? 8.508 9.626 -23.902 1.00 86.00 86 VAL A CA 1
ATOM 653 C C . VAL A 1 86 ? 7.036 9.436 -23.537 1.00 86.00 86 VAL A C 1
ATOM 655 O O . VAL A 1 86 ? 6.712 9.091 -22.397 1.00 86.00 86 VAL A O 1
ATOM 658 N N . GLU A 1 87 ? 6.136 9.606 -24.506 1.00 87.25 87 GLU A N 1
ATOM 659 C CA . GLU A 1 87 ? 4.742 9.186 -24.354 1.00 87.25 87 GLU A CA 1
ATOM 660 C C . GLU A 1 87 ? 4.596 7.683 -24.615 1.00 87.25 87 GLU A C 1
ATOM 662 O O . GLU A 1 87 ? 5.122 7.137 -25.585 1.00 87.25 87 GLU A O 1
ATOM 667 N N . VAL A 1 88 ? 3.877 7.000 -23.724 1.00 87.38 88 VAL A N 1
ATOM 668 C CA . VAL A 1 88 ? 3.624 5.558 -23.805 1.00 87.38 88 VAL A CA 1
ATOM 669 C C . VAL A 1 88 ? 2.147 5.268 -23.576 1.00 87.38 88 VAL A C 1
ATOM 671 O O . VAL A 1 88 ? 1.535 5.793 -22.640 1.00 87.38 88 VAL A O 1
ATOM 674 N N . ASP A 1 89 ? 1.587 4.393 -24.409 1.00 91.88 89 ASP A N 1
ATOM 675 C CA . ASP A 1 89 ? 0.282 3.785 -24.164 1.00 91.88 89 ASP A CA 1
ATOM 676 C C . ASP A 1 89 ? 0.323 2.849 -22.932 1.00 91.88 89 ASP A C 1
ATOM 678 O O . ASP A 1 89 ? 1.364 2.629 -22.301 1.00 91.88 89 ASP A O 1
ATOM 682 N N . GLU A 1 90 ? -0.836 2.327 -22.520 1.00 90.25 90 GLU A N 1
ATOM 683 C CA . GLU A 1 90 ? -0.911 1.458 -21.339 1.00 90.25 90 GLU A CA 1
ATOM 684 C C . GLU A 1 90 ? -0.119 0.155 -21.507 1.00 90.25 90 GLU A C 1
ATOM 686 O O . GLU A 1 90 ? 0.500 -0.310 -20.547 1.00 90.25 90 GLU A O 1
ATOM 691 N N . GLU A 1 91 ? -0.124 -0.428 -22.703 1.00 89.81 91 GLU A N 1
ATOM 692 C CA . GLU A 1 91 ? 0.520 -1.711 -22.975 1.00 89.81 91 GLU A CA 1
ATOM 693 C C . GLU A 1 91 ? 2.048 -1.590 -22.911 1.00 89.81 91 GLU A C 1
ATOM 695 O O . GLU A 1 91 ? 2.712 -2.367 -22.218 1.00 89.81 91 GLU A O 1
ATOM 700 N N . ARG A 1 92 ? 2.607 -0.535 -23.508 1.00 89.81 92 ARG A N 1
ATOM 701 C CA . ARG A 1 92 ? 4.030 -0.184 -23.429 1.00 89.81 92 ARG A CA 1
ATOM 702 C C . ARG A 1 92 ? 4.436 0.198 -22.012 1.00 89.81 92 ARG A C 1
ATOM 704 O O . ARG A 1 92 ? 5.496 -0.221 -21.549 1.00 89.81 92 ARG A O 1
ATOM 711 N N . ALA A 1 93 ? 3.593 0.936 -21.287 1.00 92.19 93 ALA A N 1
ATOM 712 C CA . ALA A 1 93 ? 3.840 1.243 -19.881 1.00 92.19 93 ALA A CA 1
ATOM 713 C C . ALA A 1 93 ? 3.867 -0.021 -19.009 1.00 92.19 93 ALA A C 1
ATOM 715 O O . ALA A 1 93 ? 4.702 -0.136 -18.110 1.00 92.19 93 ALA A O 1
ATOM 716 N N . LEU A 1 94 ? 2.978 -0.980 -19.270 1.00 91.75 94 LEU A N 1
ATOM 717 C CA . LEU A 1 94 ? 2.973 -2.265 -18.583 1.00 91.75 94 LEU A CA 1
ATOM 718 C C . LEU A 1 94 ? 4.256 -3.051 -18.864 1.00 91.75 94 LEU A C 1
ATOM 720 O O . LEU A 1 94 ? 4.894 -3.502 -17.914 1.00 91.75 94 LEU A O 1
ATOM 724 N N . ALA A 1 95 ? 4.639 -3.197 -20.135 1.00 89.94 95 ALA A N 1
ATOM 725 C CA . ALA A 1 95 ? 5.838 -3.931 -20.535 1.00 89.94 95 ALA A CA 1
ATOM 726 C C . ALA A 1 95 ? 7.104 -3.324 -19.911 1.00 89.94 95 ALA A C 1
ATOM 728 O O . ALA A 1 95 ? 7.857 -4.024 -19.231 1.00 89.94 95 ALA A O 1
ATOM 729 N N . LEU A 1 96 ? 7.276 -2.003 -20.038 1.00 90.00 96 LEU A N 1
ATOM 730 C CA . LEU A 1 96 ? 8.390 -1.269 -19.439 1.00 90.00 96 LEU A CA 1
ATOM 731 C C . LEU A 1 96 ? 8.419 -1.448 -17.915 1.00 90.00 96 LEU A C 1
ATOM 733 O O . LEU A 1 96 ? 9.460 -1.742 -17.332 1.00 90.00 96 LEU A O 1
ATOM 737 N N . GLY A 1 97 ? 7.264 -1.325 -17.264 1.00 90.81 97 GLY A N 1
ATOM 738 C CA . GLY A 1 97 ? 7.126 -1.524 -15.829 1.00 90.81 97 GLY A CA 1
ATOM 739 C C . GLY A 1 97 ? 7.490 -2.924 -15.353 1.00 90.81 97 GLY A C 1
ATOM 740 O O . GLY A 1 97 ? 8.199 -3.066 -14.358 1.00 90.81 97 GLY A O 1
ATOM 741 N N . LEU A 1 98 ? 7.015 -3.959 -16.050 1.00 91.31 98 LEU A N 1
ATOM 742 C CA . LEU A 1 98 ? 7.335 -5.354 -15.740 1.00 91.31 98 LEU A CA 1
ATOM 743 C C . LEU A 1 98 ? 8.827 -5.619 -15.904 1.00 91.31 98 LEU A C 1
ATOM 745 O O . LEU A 1 98 ? 9.424 -6.268 -15.046 1.00 91.31 98 LEU A O 1
ATOM 749 N N . GLN A 1 99 ? 9.436 -5.068 -16.951 1.00 88.81 99 GLN A N 1
ATOM 750 C CA . GLN A 1 99 ? 10.867 -5.194 -17.163 1.00 88.81 99 GLN A CA 1
ATOM 751 C C . GLN A 1 99 ? 11.649 -4.548 -16.021 1.00 88.81 99 GLN A C 1
ATOM 753 O O . GLN A 1 99 ? 12.461 -5.213 -15.394 1.00 88.81 99 GLN A O 1
ATOM 758 N N . ILE A 1 100 ? 11.323 -3.312 -15.633 1.00 88.44 100 ILE A N 1
ATOM 759 C CA . ILE A 1 100 ? 11.983 -2.633 -14.505 1.00 88.44 100 ILE A CA 1
ATOM 760 C C . ILE A 1 100 ? 11.838 -3.424 -13.197 1.00 88.44 100 ILE A C 1
ATOM 762 O O . ILE A 1 100 ? 12.784 -3.478 -12.407 1.00 88.44 100 ILE A O 1
ATOM 766 N N . LEU A 1 101 ? 10.660 -4.003 -12.942 1.00 87.69 101 LEU A N 1
ATOM 767 C CA . LEU A 1 101 ? 10.406 -4.805 -11.743 1.00 87.69 101 LEU A CA 1
ATOM 768 C C . LEU A 1 101 ? 11.226 -6.100 -11.726 1.00 87.69 101 LEU A C 1
ATOM 770 O O . LEU A 1 101 ? 11.653 -6.518 -10.650 1.00 87.69 101 LEU A O 1
ATOM 774 N N . ASN A 1 102 ? 11.464 -6.701 -12.892 1.00 89.12 102 ASN A N 1
ATOM 775 C CA . ASN A 1 102 ? 12.254 -7.921 -13.031 1.00 89.12 102 ASN A CA 1
ATOM 776 C C . ASN A 1 102 ? 13.766 -7.660 -13.154 1.00 89.12 102 ASN A C 1
ATOM 778 O O . ASN A 1 102 ? 14.555 -8.540 -12.816 1.00 89.12 102 ASN A O 1
ATOM 782 N N . THR A 1 103 ? 14.194 -6.469 -13.580 1.00 84.75 103 THR A N 1
ATOM 783 C CA . THR A 1 103 ? 15.613 -6.146 -13.766 1.00 84.75 103 THR A CA 1
ATOM 784 C C . THR A 1 103 ? 16.277 -5.721 -12.439 1.00 84.75 103 THR A C 1
ATOM 786 O O . THR A 1 103 ? 15.899 -4.706 -11.829 1.00 84.75 103 THR A O 1
ATOM 789 N N . PRO A 1 104 ? 17.335 -6.423 -11.977 1.00 82.62 104 PRO A N 1
ATOM 790 C CA . PRO A 1 104 ? 18.066 -6.048 -10.766 1.00 82.62 104 PRO A CA 1
ATOM 791 C C . PRO A 1 104 ? 18.678 -4.642 -10.868 1.00 82.62 104 PRO A C 1
ATOM 793 O O . PRO A 1 104 ? 19.113 -4.227 -11.941 1.00 82.62 104 PRO A O 1
ATOM 796 N N . ARG A 1 105 ? 18.795 -3.908 -9.742 1.00 80.56 105 ARG A N 1
ATOM 797 C CA . ARG A 1 105 ? 19.192 -2.474 -9.755 1.00 80.56 105 ARG A CA 1
ATOM 798 C C . ARG A 1 105 ? 20.466 -2.192 -10.562 1.00 80.56 105 ARG A C 1
ATOM 800 O O . ARG A 1 105 ? 20.504 -1.201 -11.279 1.00 80.56 105 ARG A O 1
ATOM 807 N N . ARG A 1 106 ? 21.463 -3.081 -10.472 1.00 84.94 106 ARG A N 1
ATOM 808 C CA . ARG A 1 106 ? 22.767 -2.951 -11.147 1.00 84.94 106 ARG A CA 1
ATOM 809 C C . ARG A 1 106 ? 22.702 -3.068 -12.689 1.00 84.94 106 ARG A C 1
ATOM 811 O O . ARG A 1 106 ? 23.636 -2.638 -13.342 1.00 84.94 106 ARG A O 1
ATOM 818 N N . TRP A 1 107 ? 21.607 -3.587 -13.262 1.00 79.56 107 TRP A N 1
ATOM 819 C CA . TRP A 1 107 ? 21.421 -3.789 -14.719 1.00 79.56 107 TRP A CA 1
ATOM 820 C C . TRP A 1 107 ? 20.393 -2.828 -15.326 1.00 79.56 107 TRP A C 1
ATOM 822 O O . TRP A 1 107 ? 20.262 -2.731 -16.544 1.00 79.56 107 TRP A O 1
ATOM 832 N N . ARG A 1 108 ? 19.664 -2.084 -14.483 1.00 78.25 108 ARG A N 1
ATOM 833 C CA . ARG A 1 108 ? 18.528 -1.268 -14.922 1.00 78.25 108 ARG A CA 1
ATOM 834 C C . ARG A 1 108 ? 18.898 -0.194 -15.937 1.00 78.25 108 ARG A C 1
ATOM 836 O O . ARG A 1 108 ? 18.141 0.008 -16.871 1.00 78.25 108 ARG A O 1
ATOM 843 N N . ALA A 1 109 ? 20.039 0.475 -15.798 1.00 72.38 109 ALA A N 1
ATOM 844 C CA . ALA A 1 109 ? 20.428 1.523 -16.746 1.00 72.38 109 ALA A CA 1
ATOM 845 C C . ALA A 1 109 ? 20.595 0.990 -18.185 1.00 72.38 109 ALA A C 1
ATOM 847 O O . ALA A 1 109 ? 20.190 1.662 -19.131 1.00 72.38 109 ALA A O 1
ATOM 848 N N . ILE A 1 110 ? 21.131 -0.227 -18.321 1.00 70.75 110 ILE A N 1
ATOM 849 C CA . ILE A 1 110 ? 21.434 -0.870 -19.604 1.00 70.75 110 ILE A CA 1
ATOM 850 C C . ILE A 1 110 ? 20.149 -1.417 -20.229 1.00 70.75 110 ILE A C 1
ATOM 852 O O . ILE A 1 110 ? 19.794 -1.052 -21.348 1.00 70.75 110 ILE A O 1
ATOM 856 N N . GLU A 1 111 ? 19.408 -2.240 -19.485 1.00 68.75 111 GLU A N 1
ATOM 857 C CA . GLU A 1 111 ? 18.216 -2.899 -20.024 1.00 68.75 111 GLU A CA 1
ATOM 858 C C . GLU A 1 111 ? 17.061 -1.925 -20.256 1.00 68.75 111 GLU A C 1
ATOM 860 O O . GLU A 1 111 ? 16.390 -2.019 -21.276 1.00 68.75 111 GLU A O 1
ATOM 865 N N . ILE A 1 112 ? 16.850 -0.935 -19.379 1.00 68.12 112 ILE A N 1
ATOM 866 C CA . ILE A 1 112 ? 15.800 0.076 -19.592 1.00 68.12 112 ILE A CA 1
ATOM 867 C C . ILE A 1 112 ? 16.118 0.918 -20.832 1.00 68.12 112 ILE A C 1
ATOM 869 O O . ILE A 1 112 ? 15.210 1.266 -21.580 1.00 68.12 112 ILE A O 1
ATOM 873 N N . GLY A 1 113 ? 17.398 1.232 -21.070 1.00 66.00 113 GLY A N 1
ATOM 874 C CA . GLY A 1 113 ? 17.834 1.905 -22.293 1.00 66.00 113 GLY A CA 1
ATOM 875 C C . GLY A 1 113 ? 17.536 1.076 -23.542 1.00 66.00 113 GLY A C 1
ATOM 876 O O . GLY A 1 113 ? 16.918 1.587 -24.469 1.00 66.00 113 GLY A O 1
ATOM 877 N N . ALA A 1 114 ? 17.895 -0.210 -23.535 1.00 65.81 114 ALA A N 1
ATOM 878 C CA . ALA A 1 114 ? 17.636 -1.127 -24.648 1.00 65.81 114 ALA A CA 1
ATOM 879 C C . ALA A 1 114 ? 16.136 -1.299 -24.946 1.00 65.81 114 ALA A C 1
ATOM 881 O O . ALA A 1 114 ? 15.732 -1.354 -26.102 1.00 65.81 114 ALA A O 1
ATOM 882 N N . VAL A 1 115 ? 15.306 -1.333 -23.905 1.00 64.62 115 VAL A N 1
ATOM 883 C CA . VAL A 1 115 ? 13.847 -1.468 -24.006 1.00 64.62 115 VAL A CA 1
ATOM 884 C C . VAL A 1 115 ? 13.203 -0.192 -24.520 1.00 64.62 115 VAL A C 1
ATOM 886 O O . VAL A 1 115 ? 12.328 -0.231 -25.371 1.00 64.62 115 VAL A O 1
ATOM 889 N N . LEU A 1 116 ? 13.657 0.970 -24.060 1.00 62.69 116 LEU A N 1
ATOM 890 C CA . LEU A 1 116 ? 13.190 2.228 -24.629 1.00 62.69 116 LEU A CA 1
ATOM 891 C C . LEU A 1 116 ? 13.598 2.364 -26.093 1.00 62.69 116 LEU A C 1
ATOM 893 O O . LEU A 1 116 ? 12.788 2.836 -26.870 1.00 62.69 116 LEU A O 1
ATOM 897 N N . LEU A 1 117 ? 14.786 1.900 -26.484 1.00 63.62 117 LEU A N 1
ATOM 898 C CA . LEU A 1 117 ? 15.230 1.888 -27.883 1.00 63.62 117 LEU A CA 1
ATOM 899 C C . LEU A 1 117 ? 14.473 0.877 -28.759 1.00 63.62 117 LEU A C 1
ATOM 901 O O . LEU A 1 117 ? 14.408 1.062 -29.969 1.00 63.62 117 LEU A O 1
ATOM 905 N N . SER A 1 118 ? 13.905 -0.185 -28.180 1.00 65.69 118 SER A N 1
ATOM 906 C CA . SER A 1 118 ? 13.070 -1.142 -28.919 1.00 65.69 118 SER A CA 1
ATOM 907 C C . SER A 1 118 ? 11.595 -0.728 -28.984 1.00 65.69 118 SER A C 1
ATOM 909 O O . SER A 1 118 ? 10.907 -1.085 -29.937 1.00 65.69 118 SER A O 1
ATOM 911 N N . ILE A 1 119 ? 11.110 0.043 -28.004 1.00 63.28 119 ILE A N 1
ATOM 912 C CA . ILE A 1 119 ? 9.736 0.576 -27.956 1.00 63.28 119 ILE A CA 1
ATOM 913 C C . ILE A 1 119 ? 9.627 1.938 -28.671 1.00 63.28 119 ILE A C 1
ATOM 915 O O . ILE A 1 119 ? 8.572 2.272 -29.213 1.00 63.28 119 ILE A O 1
ATOM 919 N N . TRP A 1 120 ? 10.704 2.724 -28.684 1.00 55.97 120 TRP A N 1
ATOM 920 C CA . TRP A 1 120 ? 10.844 3.971 -29.429 1.00 55.97 120 TRP A CA 1
ATOM 921 C C . TRP A 1 120 ? 11.606 3.677 -30.721 1.00 55.97 120 TRP A C 1
ATOM 923 O O . TRP A 1 120 ? 12.836 3.580 -30.684 1.00 55.97 120 TRP A O 1
ATOM 933 N N . PRO A 1 121 ? 10.934 3.528 -31.878 1.00 48.75 121 PRO A N 1
ATOM 934 C CA . PRO A 1 121 ? 11.675 3.533 -33.122 1.00 48.75 121 PRO A CA 1
ATOM 935 C C . PRO A 1 121 ? 12.399 4.878 -33.192 1.00 48.75 121 PRO A C 1
ATOM 937 O O . PRO A 1 121 ? 11.829 5.920 -32.870 1.00 48.75 121 PRO A O 1
ATOM 940 N N . LEU A 1 122 ? 13.658 4.871 -33.618 1.00 49.16 122 LEU A N 1
ATOM 941 C CA . LEU A 1 122 ? 14.358 6.064 -34.088 1.00 49.16 122 LEU A CA 1
ATOM 942 C C . LEU A 1 122 ? 13.658 6.595 -35.358 1.00 49.16 122 LEU A C 1
ATOM 944 O O . LEU A 1 122 ? 14.247 6.661 -36.431 1.00 49.16 122 LEU A O 1
ATOM 948 N N . SER A 1 123 ? 12.378 6.958 -35.280 1.00 47.69 123 SER A N 1
ATOM 949 C CA . SER A 1 123 ? 11.694 7.785 -36.264 1.00 47.69 123 SER A CA 1
ATOM 950 C C . SER A 1 123 ? 12.051 9.234 -35.959 1.00 47.69 123 SER A C 1
ATOM 952 O O . SER A 1 123 ? 11.267 10.003 -35.414 1.00 47.69 123 SER A O 1
ATOM 954 N N . GLY A 1 124 ? 13.305 9.543 -36.266 1.00 42.47 124 GLY A N 1
ATOM 955 C CA . GLY A 1 124 ? 13.906 10.867 -36.270 1.00 42.47 124 GLY A CA 1
ATOM 956 C C . GLY A 1 124 ? 14.925 10.952 -37.404 1.00 42.47 124 GLY A C 1
ATOM 957 O O . GLY A 1 124 ? 16.032 11.434 -37.209 1.00 42.47 124 GLY A O 1
ATOM 958 N N . LYS A 1 125 ? 14.580 10.408 -38.580 1.00 45.34 125 LYS A N 1
ATOM 959 C CA . LYS A 1 125 ? 15.061 10.981 -39.836 1.00 45.34 125 LYS A CA 1
ATOM 960 C C . LYS A 1 125 ? 14.155 12.171 -40.130 1.00 45.34 125 LYS A C 1
ATOM 962 O O . LYS A 1 125 ? 13.019 11.950 -40.546 1.00 45.34 125 LYS A O 1
ATOM 967 N N . LEU A 1 126 ? 14.657 13.368 -39.836 1.00 38.62 126 LEU A N 1
ATOM 968 C CA . LEU A 1 126 ? 14.6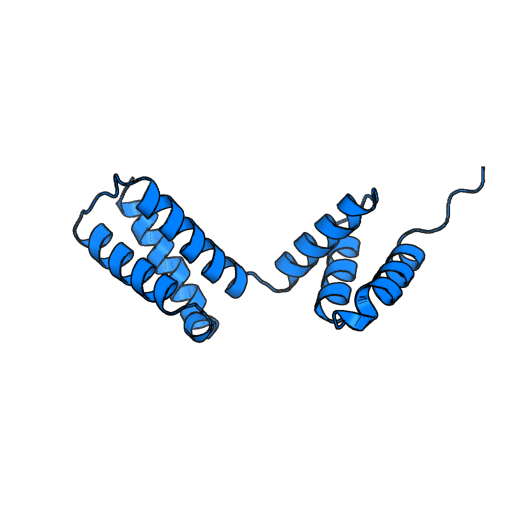79 14.578 -40.670 1.00 38.62 126 LEU A CA 1
ATOM 969 C C . LEU A 1 126 ? 15.276 15.717 -39.838 1.00 38.62 126 LEU A C 1
ATOM 971 O O . LEU A 1 126 ? 14.685 16.049 -38.789 1.00 38.62 126 LEU A O 1
#